Protein AF-A0A7S0LCL4-F1 (afdb_monomer_lite)

Sequence (142 aa):
QFFGRLFDAHLCVTHAMQAWLDAEWGVGARVLYDRPPAFFRRMSLDDQHALLSRLCPLFLDAHGEPIWTGAAGSLWSSSSTPWTQVDDSRAVTRRADAPALVVSSTSWTADEDFGQLLQALMLVDAKLAQGNGAHIDCGSGG

Radius of gyration: 22.67 Å; chains: 1; bounding box: 57×35×59 Å

InterPro domains:
  IPR026051 Chitobiosyldiphosphodolichol beta-mannosyltransferase ALG1-like [PTHR13036] (2-131)

Organism: NCBI:txid221442

Foldseek 3Di:
DDDQPPDPAAEDADPVVQVCCCVPPVHRYDYDHPDPPPPPDDDDLVRVLVVQLVCQCVCADPVRGRPFADDPVGPHDNQAGLFWHADPVRDIDGDPRRDDDDDDPDPPDPPDDCVVVVVVVVVVVVVCVVDPDPPPCPDPDD

Secondary structure (DSSP, 8-state):
--SGGG-S-EEES-HHHHHHHHHHH---EEE------TT--PPPHHHHHHHHHHHGGG-B-TTS-BTTS--TT-S--TTB-SSEEE-TT--EEE-TTPPP---------TT--HHHHHHHHHHHHHHHHHSTT---------

pLDDT: mean 76.34, std 15.48, range [30.94, 93.31]

Structure (mmCIF, N/CA/C/O backbone):
data_AF-A0A7S0LCL4-F1
#
_entry.id   AF-A0A7S0LCL4-F1
#
loop_
_atom_site.group_PDB
_atom_site.id
_atom_site.type_symbol
_atom_site.label_atom_id
_atom_site.label_alt_id
_atom_site.label_comp_id
_atom_site.label_asym_id
_atom_site.label_entity_id
_atom_site.label_seq_id
_atom_site.pdbx_PDB_ins_code
_atom_site.Cartn_x
_atom_site.Cartn_y
_atom_site.Cartn_z
_atom_site.occupancy
_atom_site.B_iso_or_equiv
_atom_site.auth_seq_id
_atom_site.auth_comp_id
_atom_site.auth_asym_id
_atom_site.auth_atom_id
_atom_site.pdbx_PDB_model_num
ATOM 1 N N . GLN A 1 1 ? -25.519 10.560 33.968 1.00 43.62 1 GLN A N 1
ATOM 2 C CA . GLN A 1 1 ? -25.246 9.504 32.971 1.00 43.62 1 GLN A CA 1
ATOM 3 C C . GLN A 1 1 ? -26.504 9.285 32.139 1.00 43.62 1 GLN A C 1
ATOM 5 O O . GLN A 1 1 ? -27.357 8.517 32.545 1.00 43.62 1 GLN A O 1
ATOM 10 N N . PHE A 1 2 ? -26.694 10.014 31.045 1.00 48.19 2 PHE A N 1
ATOM 11 C CA . PHE A 1 2 ? -27.872 9.865 30.181 1.00 48.19 2 PHE A CA 1
ATOM 12 C C . PHE A 1 2 ? -27.483 10.413 28.820 1.00 48.19 2 PHE A C 1
ATOM 14 O O . PHE A 1 2 ? -27.317 11.614 28.752 1.00 48.19 2 PHE A O 1
ATOM 21 N N . PHE A 1 3 ? -27.258 9.566 27.813 1.00 54.47 3 PHE A N 1
ATOM 22 C CA . PHE A 1 3 ? -27.364 9.923 26.382 1.00 54.47 3 PHE A CA 1
ATOM 23 C C . PHE A 1 3 ? -27.179 8.694 25.468 1.00 54.47 3 PHE A C 1
ATOM 25 O O . PHE A 1 3 ? -27.709 8.687 24.366 1.00 54.47 3 PHE A O 1
ATOM 32 N N . GLY A 1 4 ? -26.519 7.620 25.927 1.00 52.88 4 GLY A N 1
ATOM 33 C CA . GLY A 1 4 ? -26.315 6.410 25.112 1.00 52.88 4 GLY A CA 1
ATOM 34 C C . GLY A 1 4 ? -27.566 5.539 24.935 1.00 52.88 4 GLY A C 1
ATOM 35 O O . GLY A 1 4 ? -27.900 5.167 23.821 1.00 52.88 4 GLY A O 1
ATOM 36 N N . ARG A 1 5 ? -28.312 5.261 26.013 1.00 52.38 5 ARG A N 1
ATOM 37 C CA . ARG A 1 5 ? -29.395 4.249 26.049 1.00 52.38 5 ARG A CA 1
ATOM 38 C C . ARG A 1 5 ? -30.712 4.637 25.347 1.00 52.38 5 ARG A C 1
ATOM 40 O O . ARG A 1 5 ? -31.728 3.988 25.568 1.00 52.38 5 ARG A O 1
ATOM 47 N N . LEU A 1 6 ? -30.719 5.734 24.592 1.00 56.19 6 LEU A N 1
ATOM 48 C CA . LEU A 1 6 ? -31.901 6.311 23.933 1.00 56.19 6 LEU A CA 1
ATOM 49 C C . LEU A 1 6 ? -31.858 6.185 22.404 1.00 56.19 6 LEU A C 1
ATOM 51 O O . LEU A 1 6 ? -32.774 6.656 21.741 1.00 56.19 6 LEU A O 1
ATOM 55 N N . PHE A 1 7 ? -30.808 5.585 21.842 1.00 59.59 7 PHE A N 1
ATOM 56 C CA . PHE A 1 7 ? -30.724 5.339 20.406 1.00 59.59 7 PHE A CA 1
ATOM 57 C C . PHE A 1 7 ? -31.330 3.975 20.057 1.00 59.59 7 PHE A C 1
ATOM 59 O O . PHE A 1 7 ? -30.986 2.960 20.655 1.00 59.59 7 PHE A O 1
ATOM 66 N N . ASP A 1 8 ? -32.207 3.948 19.052 1.00 61.88 8 ASP A N 1
ATOM 67 C CA . ASP A 1 8 ? -32.932 2.745 18.618 1.00 61.88 8 ASP A CA 1
ATOM 68 C C . ASP A 1 8 ? -32.052 1.702 17.899 1.00 61.88 8 ASP A C 1
ATOM 70 O O . ASP A 1 8 ? -32.464 0.558 17.703 1.00 61.88 8 ASP A O 1
ATOM 74 N N . ALA A 1 9 ? -30.833 2.072 17.493 1.00 70.12 9 ALA A N 1
ATOM 75 C CA . ALA A 1 9 ? -29.889 1.167 16.848 1.00 70.12 9 ALA A CA 1
ATOM 76 C C . ALA A 1 9 ? -28.436 1.556 17.152 1.00 70.12 9 ALA A C 1
ATOM 78 O O . ALA A 1 9 ? -27.971 2.630 16.769 1.00 70.12 9 ALA A O 1
ATOM 79 N N . HIS A 1 10 ? -27.698 0.646 17.786 1.00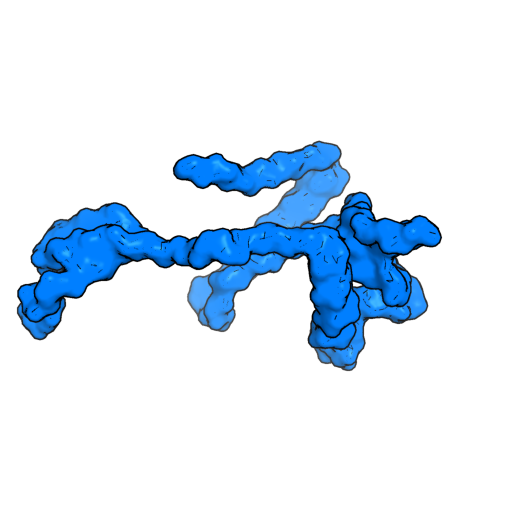 78.75 10 HIS A N 1
ATOM 80 C CA . HIS A 1 10 ? -26.262 0.770 18.015 1.00 78.75 10 HIS A CA 1
ATOM 81 C C . HIS A 1 10 ? -25.509 -0.169 17.069 1.00 78.75 10 HIS A C 1
ATOM 83 O O . HIS A 1 10 ? -25.843 -1.350 16.970 1.00 78.75 10 HIS A O 1
ATOM 89 N N . LEU A 1 11 ? -24.497 0.343 16.368 1.00 85.56 11 LEU A N 1
ATOM 90 C CA . LEU A 1 11 ? -23.607 -0.447 15.515 1.00 85.56 11 LEU A CA 1
ATOM 91 C C . LEU A 1 11 ? -22.200 -0.464 16.119 1.00 85.56 11 LEU A C 1
ATOM 93 O O . LEU A 1 11 ? -21.763 0.532 16.693 1.00 85.56 11 LEU A O 1
ATOM 97 N N . CYS A 1 12 ? -21.487 -1.578 15.988 1.00 84.50 12 CYS A N 1
ATOM 98 C CA . CYS A 1 12 ? -20.094 -1.699 16.422 1.00 84.50 12 CYS A CA 1
ATOM 99 C C . CYS A 1 12 ? -19.270 -2.511 15.418 1.00 84.50 12 CYS A C 1
ATOM 101 O O . CYS A 1 12 ? -19.809 -3.318 14.668 1.00 84.50 12 CYS A O 1
ATOM 103 N N . VAL A 1 13 ? -17.952 -2.314 15.403 1.00 86.00 13 VAL A N 1
ATOM 104 C CA . VAL A 1 13 ? -17.076 -2.888 14.362 1.00 86.00 13 VAL A CA 1
ATOM 105 C C . VAL A 1 13 ? -16.582 -4.303 14.673 1.00 86.00 13 VAL A C 1
ATOM 107 O O . VAL A 1 13 ? -16.123 -5.005 13.776 1.00 86.00 13 VAL A O 1
ATOM 110 N N . THR A 1 14 ? -16.685 -4.755 15.928 1.00 85.25 14 THR A N 1
ATOM 111 C CA . THR A 1 14 ? -16.255 -6.097 16.354 1.00 85.25 14 THR A CA 1
ATOM 112 C C . THR A 1 14 ? -17.177 -6.693 17.419 1.00 85.25 14 THR A C 1
ATOM 114 O O . THR A 1 14 ? -17.857 -5.970 18.148 1.00 85.25 14 THR A O 1
ATOM 117 N N . HIS A 1 15 ? -17.158 -8.024 17.553 1.00 88.75 15 HIS A N 1
ATOM 118 C CA . HIS A 1 15 ? -17.849 -8.734 18.639 1.00 88.75 15 HIS A CA 1
ATOM 119 C C . HIS A 1 15 ? -17.252 -8.435 20.018 1.00 88.75 15 HIS A C 1
ATOM 121 O O . HIS A 1 15 ? -17.987 -8.359 20.997 1.00 88.75 15 HIS A O 1
ATOM 127 N N . ALA A 1 16 ? -15.936 -8.216 20.104 1.00 89.56 16 ALA A N 1
ATOM 128 C CA . ALA A 1 16 ? -15.296 -7.812 21.356 1.00 89.56 16 ALA A CA 1
ATOM 129 C C . ALA A 1 16 ? -15.831 -6.452 21.834 1.00 89.56 16 ALA A C 1
ATOM 131 O O . ALA A 1 16 ? -16.195 -6.302 22.998 1.00 89.56 16 ALA A O 1
ATOM 132 N N . MET A 1 17 ? -15.962 -5.490 20.914 1.00 87.25 17 MET A N 1
ATOM 133 C CA . MET A 1 17 ? -16.561 -4.189 21.208 1.00 87.25 17 MET A CA 1
ATOM 134 C C . MET A 1 17 ? -18.044 -4.323 21.579 1.00 87.25 17 MET A C 1
ATOM 136 O O . MET A 1 17 ? -18.481 -3.680 22.524 1.00 87.25 17 MET A O 1
ATOM 140 N N . GLN A 1 18 ? -18.804 -5.187 20.896 1.00 91.06 18 GLN A N 1
ATOM 141 C CA . GLN A 1 18 ? -20.203 -5.479 21.233 1.00 91.06 18 GLN A CA 1
ATOM 142 C C . GLN A 1 18 ? -20.362 -5.951 22.686 1.00 91.06 18 GLN A C 1
ATOM 144 O O . GLN A 1 18 ? -21.171 -5.398 23.424 1.00 91.06 18 GLN A O 1
ATOM 149 N N . ALA A 1 19 ? -19.577 -6.955 23.090 1.00 90.56 19 ALA A N 1
ATOM 150 C CA . ALA A 1 19 ? -19.633 -7.524 24.434 1.00 90.56 19 ALA A CA 1
ATOM 151 C C . ALA A 1 19 ? -19.245 -6.497 25.507 1.00 90.56 19 ALA A C 1
ATOM 153 O O . ALA A 1 19 ? -19.856 -6.447 26.570 1.00 90.56 19 ALA A O 1
ATOM 154 N N . TRP A 1 20 ? -18.253 -5.653 25.214 1.00 91.50 20 TRP A N 1
ATOM 155 C CA . TRP A 1 20 ? -17.819 -4.604 26.129 1.00 91.50 20 TRP A CA 1
ATOM 156 C C . TRP A 1 20 ? -18.862 -3.486 26.293 1.00 91.50 20 TRP A C 1
ATOM 158 O O . TRP A 1 20 ? -19.136 -3.072 27.416 1.00 91.50 20 TRP A O 1
ATOM 168 N N . LEU A 1 21 ? -19.495 -3.039 25.200 1.00 88.94 21 LEU A N 1
ATOM 169 C CA . LEU A 1 21 ? -20.568 -2.033 25.228 1.00 88.94 21 LEU A CA 1
ATOM 170 C C . LEU A 1 21 ? -21.788 -2.499 26.040 1.00 88.94 21 LEU A C 1
ATOM 172 O O . LEU A 1 21 ? -22.407 -1.699 26.746 1.00 88.94 21 LEU A O 1
ATOM 176 N N . ASP A 1 22 ? -22.125 -3.784 25.946 1.00 88.81 22 ASP A N 1
ATOM 177 C CA . ASP A 1 22 ? -23.211 -4.385 26.717 1.00 88.81 22 ASP A CA 1
ATOM 178 C C . ASP A 1 22 ? -22.849 -4.487 28.207 1.00 88.81 22 ASP A C 1
ATOM 180 O O . ASP A 1 22 ? -23.591 -4.001 29.059 1.00 88.81 22 ASP A O 1
ATOM 184 N N . ALA A 1 23 ? -21.665 -5.022 28.524 1.00 89.62 23 ALA A N 1
ATOM 185 C CA . ALA A 1 23 ? -21.217 -5.211 29.903 1.00 89.62 23 ALA A CA 1
ATOM 186 C C . ALA A 1 23 ? -21.011 -3.892 30.669 1.00 89.62 23 ALA A C 1
ATOM 188 O O . ALA A 1 23 ? -21.409 -3.791 31.828 1.00 89.62 23 ALA A O 1
ATOM 189 N N . GLU A 1 24 ? -20.399 -2.888 30.035 1.00 90.56 24 GLU A N 1
ATOM 190 C CA . GLU A 1 24 ? -20.001 -1.649 30.715 1.00 90.56 24 GLU A CA 1
ATOM 191 C C . GLU A 1 24 ? -21.126 -0.606 30.727 1.00 90.56 24 GLU A C 1
ATOM 193 O O . GLU A 1 24 ? -21.281 0.149 31.690 1.00 90.56 24 GLU A O 1
ATOM 198 N N . TRP A 1 25 ? -21.933 -0.551 29.661 1.00 84.88 25 TRP A N 1
ATOM 199 C CA . TRP A 1 25 ? -22.898 0.534 29.452 1.00 84.88 25 TRP A CA 1
ATOM 200 C C . TRP A 1 25 ? -24.336 0.070 29.197 1.00 84.88 25 TRP A C 1
ATOM 202 O O . TRP A 1 25 ? -25.224 0.918 29.065 1.00 84.88 25 TRP A O 1
ATOM 212 N N . GLY A 1 26 ? -24.600 -1.242 29.154 1.00 84.69 26 GLY A N 1
ATOM 213 C CA . GLY A 1 26 ? -25.926 -1.793 28.856 1.00 84.69 26 GLY A CA 1
ATOM 214 C C . GLY A 1 26 ? -26.416 -1.421 27.455 1.00 84.69 26 GLY A C 1
ATOM 215 O O . GLY A 1 26 ? -27.608 -1.169 27.260 1.00 84.69 26 GLY A O 1
ATOM 216 N N . VAL A 1 27 ? -25.486 -1.282 26.504 1.00 85.88 27 VAL A N 1
ATOM 217 C CA . VAL A 1 27 ? -25.757 -0.860 25.127 1.00 85.88 27 VAL A CA 1
ATOM 218 C C . VAL A 1 27 ? -25.826 -2.084 24.213 1.00 85.88 27 VAL A C 1
ATOM 220 O O . VAL A 1 27 ? -24.809 -2.680 23.864 1.00 85.88 27 VAL A O 1
ATOM 223 N N . GLY A 1 28 ? -27.038 -2.416 23.758 1.00 84.44 28 GLY A N 1
ATOM 224 C CA . GLY A 1 28 ? -27.287 -3.498 22.801 1.00 84.44 28 GLY A CA 1
ATOM 225 C C . GLY A 1 28 ? -26.882 -3.129 21.371 1.00 84.44 28 GLY A C 1
ATOM 226 O O . GLY A 1 28 ? -27.722 -2.718 20.571 1.00 84.44 28 GLY A O 1
ATOM 227 N N . ALA A 1 29 ? -25.596 -3.271 21.041 1.00 87.25 29 ALA A N 1
ATOM 228 C CA . ALA A 1 29 ? -25.064 -3.020 19.700 1.00 87.25 29 ALA A CA 1
ATOM 229 C C . ALA A 1 29 ? -25.129 -4.243 18.776 1.00 87.25 29 ALA A C 1
ATOM 231 O O . ALA A 1 29 ? -25.108 -5.385 19.229 1.00 87.25 29 ALA A O 1
ATOM 232 N N . ARG A 1 30 ? -25.179 -4.015 17.459 1.00 88.25 30 ARG A N 1
ATOM 233 C CA . ARG A 1 30 ? -25.067 -5.042 16.415 1.00 88.25 30 ARG A CA 1
ATOM 234 C C . ARG A 1 30 ? -23.775 -4.855 15.628 1.00 88.25 30 ARG A C 1
ATOM 236 O O . ARG A 1 30 ? -23.457 -3.747 15.204 1.00 88.25 30 ARG A O 1
ATOM 243 N N . VAL A 1 31 ? -23.043 -5.948 15.417 1.00 88.25 31 VAL A N 1
ATOM 244 C CA . VAL A 1 31 ? -21.782 -5.897 14.674 1.00 88.25 31 VAL A CA 1
ATOM 245 C C . VAL A 1 31 ? -22.046 -5.613 13.197 1.00 88.25 31 VAL A C 1
ATOM 247 O O . VAL A 1 31 ? -22.773 -6.355 12.536 1.00 88.25 31 VAL A O 1
ATOM 250 N N . LEU A 1 32 ? -21.429 -4.551 12.687 1.00 85.25 32 LEU A N 1
ATOM 251 C CA . LEU A 1 32 ? -21.331 -4.227 11.273 1.00 85.25 32 LEU A CA 1
ATOM 252 C C . LEU A 1 32 ? -19.854 -3.993 10.959 1.00 85.25 32 LEU A C 1
ATOM 254 O O . LEU A 1 32 ? -19.271 -2.988 11.359 1.00 85.25 32 LEU A O 1
ATOM 258 N N . TYR A 1 33 ? -19.250 -4.949 10.262 1.00 80.69 33 TYR A N 1
ATOM 259 C CA . TYR A 1 33 ? -17.867 -4.834 9.825 1.00 80.69 33 TYR A CA 1
ATOM 260 C C . TYR A 1 33 ? -17.745 -3.783 8.727 1.00 80.69 33 TYR A C 1
ATOM 262 O O . TYR A 1 33 ? -18.503 -3.819 7.755 1.00 80.69 33 TYR A O 1
ATOM 270 N N . ASP A 1 34 ? -16.744 -2.916 8.845 1.00 77.94 34 ASP A N 1
ATOM 271 C CA . ASP A 1 34 ? -16.292 -2.102 7.724 1.00 77.94 34 ASP A CA 1
ATOM 272 C C . ASP A 1 34 ? -15.582 -3.030 6.728 1.00 77.94 34 ASP A C 1
ATOM 274 O O . ASP A 1 34 ? -14.465 -3.496 6.967 1.00 77.94 34 ASP A O 1
ATOM 278 N N . ARG A 1 35 ? -16.294 -3.431 5.670 1.00 73.81 35 ARG A N 1
ATOM 279 C CA . ARG A 1 35 ? -15.758 -4.303 4.621 1.00 73.81 35 ARG A CA 1
ATOM 280 C C . ARG A 1 35 ? -15.613 -3.495 3.342 1.00 73.81 35 ARG A C 1
ATOM 282 O O . ARG A 1 35 ? -16.588 -2.863 2.927 1.00 73.81 35 ARG A O 1
ATOM 289 N N . PRO A 1 36 ? -14.451 -3.562 2.670 1.00 76.94 36 PRO A N 1
ATOM 290 C CA . PRO A 1 36 ? -14.300 -2.911 1.385 1.00 76.94 36 PRO A CA 1
ATOM 291 C C . PRO A 1 36 ? -15.346 -3.470 0.404 1.00 76.94 36 PRO A C 1
ATOM 293 O O . PRO A 1 36 ? -15.600 -4.681 0.393 1.00 76.94 36 PRO A O 1
ATOM 296 N N . PRO A 1 37 ? -15.969 -2.614 -0.422 1.00 81.44 37 PRO A N 1
ATOM 297 C CA . PRO A 1 37 ? -16.877 -3.050 -1.472 1.00 81.44 37 PRO A CA 1
ATOM 298 C C . PRO A 1 37 ? -16.272 -4.140 -2.363 1.00 81.44 37 PRO A C 1
ATOM 300 O O . PRO A 1 37 ? -15.080 -4.116 -2.658 1.00 81.44 37 PRO A O 1
ATOM 303 N N . ALA A 1 38 ? -17.105 -5.041 -2.888 1.00 80.31 38 ALA A N 1
ATOM 304 C CA . ALA A 1 38 ? -16.652 -6.181 -3.696 1.00 80.31 38 ALA A CA 1
ATOM 305 C C . ALA A 1 38 ? -15.885 -5.802 -4.983 1.00 80.31 38 ALA A C 1
ATOM 307 O O . ALA A 1 38 ? -15.217 -6.646 -5.576 1.00 80.31 38 ALA A O 1
ATOM 308 N N . PHE A 1 39 ? -15.967 -4.545 -5.431 1.00 83.88 39 PHE A N 1
ATOM 309 C CA . PHE A 1 39 ? -15.194 -4.056 -6.574 1.00 83.88 39 PHE A CA 1
ATOM 310 C C . PHE A 1 39 ? -13.721 -3.772 -6.238 1.00 83.88 39 PHE A C 1
ATOM 312 O O . PHE A 1 39 ? -12.919 -3.616 -7.161 1.00 83.88 39 PHE A O 1
ATOM 319 N N . PHE A 1 40 ? -13.345 -3.697 -4.953 1.00 83.94 40 PHE A N 1
ATOM 320 C CA . PHE A 1 40 ? -11.943 -3.640 -4.553 1.00 83.94 40 PHE A CA 1
ATOM 321 C C . PHE A 1 40 ? -11.280 -4.964 -4.918 1.00 83.94 40 PHE A C 1
ATOM 323 O O . PHE A 1 40 ? -11.467 -5.994 -4.276 1.00 83.94 40 PHE A O 1
ATOM 330 N N . ARG A 1 41 ? -10.496 -4.922 -5.990 1.00 84.38 41 ARG A N 1
ATOM 331 C CA . ARG A 1 41 ? -9.748 -6.059 -6.513 1.00 84.38 41 ARG A CA 1
ATOM 332 C C . ARG A 1 41 ? -8.286 -5.686 -6.655 1.00 84.38 41 ARG A C 1
ATOM 334 O O . ARG A 1 41 ? -7.947 -4.514 -6.823 1.00 84.38 41 ARG A O 1
ATOM 341 N N . ARG A 1 42 ? -7.418 -6.697 -6.641 1.00 86.62 42 ARG A N 1
ATOM 342 C CA . ARG A 1 42 ? -6.016 -6.500 -7.013 1.00 86.62 42 ARG A CA 1
ATOM 343 C C . ARG A 1 42 ? -5.952 -5.940 -8.435 1.00 86.62 42 ARG A C 1
ATOM 345 O O . ARG A 1 42 ? -6.627 -6.434 -9.337 1.00 86.62 42 ARG A O 1
ATOM 352 N N . MET A 1 43 ? -5.158 -4.893 -8.600 1.00 89.62 43 MET A N 1
ATOM 353 C CA . MET A 1 43 ? -4.912 -4.240 -9.881 1.00 89.62 43 MET A CA 1
ATOM 354 C C . MET A 1 43 ? -4.114 -5.177 -10.806 1.00 89.62 43 MET A C 1
ATOM 356 O O . MET A 1 43 ? -3.313 -5.974 -10.309 1.00 89.62 43 MET A O 1
ATOM 360 N N . SER A 1 44 ? -4.320 -5.112 -12.126 1.00 92.81 44 SER A N 1
ATOM 361 C CA . SER A 1 44 ? -3.491 -5.873 -13.078 1.00 92.81 44 SER A CA 1
ATOM 362 C C . SER A 1 44 ? -2.038 -5.377 -13.043 1.00 92.81 44 SER A C 1
ATOM 364 O O . SER A 1 44 ? -1.772 -4.288 -12.533 1.00 92.81 44 SER A O 1
ATOM 366 N N . LEU A 1 45 ? -1.078 -6.168 -13.532 1.00 92.50 45 LEU A N 1
ATOM 367 C CA . LEU A 1 45 ? 0.319 -5.714 -13.571 1.00 92.50 45 LEU A CA 1
ATOM 368 C C . LEU A 1 45 ? 0.493 -4.506 -14.495 1.00 92.50 45 LEU A C 1
ATOM 370 O O . LEU A 1 45 ? 1.196 -3.570 -14.123 1.00 92.50 45 LEU A O 1
ATOM 374 N N . ASP A 1 46 ? -0.197 -4.490 -15.634 1.00 93.19 46 ASP A N 1
ATOM 375 C CA . ASP A 1 46 ? -0.173 -3.372 -16.577 1.00 93.19 46 ASP A CA 1
ATOM 376 C C . ASP A 1 46 ? -0.744 -2.092 -15.958 1.00 93.19 46 ASP A C 1
ATOM 378 O O . ASP A 1 46 ? -0.120 -1.034 -16.032 1.00 93.19 46 ASP A O 1
ATOM 382 N N . ASP A 1 47 ? -1.886 -2.194 -15.271 1.00 93.31 47 ASP A N 1
ATOM 383 C CA . ASP A 1 47 ? -2.491 -1.055 -14.574 1.00 93.31 47 ASP A CA 1
ATOM 384 C C . ASP A 1 47 ? -1.593 -0.562 -13.426 1.00 93.31 47 ASP A C 1
ATOM 386 O O . ASP A 1 47 ? -1.445 0.646 -13.237 1.00 93.31 47 ASP A O 1
ATOM 390 N N . GLN A 1 48 ? -0.957 -1.478 -12.677 1.00 92.19 48 GLN A N 1
ATOM 391 C CA . GLN A 1 48 ? 0.007 -1.127 -11.625 1.00 92.19 48 GLN A CA 1
ATOM 392 C C . GLN A 1 48 ? 1.189 -0.366 -12.213 1.00 92.19 48 GLN A C 1
ATOM 394 O O . GLN A 1 48 ? 1.569 0.675 -11.678 1.00 92.19 48 GLN A O 1
ATOM 399 N N . HIS A 1 49 ? 1.752 -0.864 -13.313 1.00 91.06 49 HIS A N 1
ATOM 400 C CA . HIS A 1 49 ? 2.858 -0.216 -13.999 1.00 91.06 49 HIS A CA 1
ATOM 401 C C . HIS A 1 49 ? 2.452 1.170 -14.503 1.00 91.06 49 HIS A C 1
ATOM 403 O O . HIS A 1 49 ? 3.118 2.148 -14.183 1.00 91.06 49 HIS A O 1
ATOM 409 N N . ALA A 1 50 ? 1.323 1.291 -15.205 1.00 92.12 50 ALA A N 1
ATOM 410 C CA . ALA A 1 50 ? 0.834 2.568 -15.720 1.00 92.12 50 ALA A CA 1
ATOM 411 C C . ALA A 1 50 ? 0.559 3.592 -14.604 1.00 92.12 50 ALA A C 1
ATOM 413 O O . ALA A 1 50 ? 0.896 4.771 -14.742 1.00 92.12 50 ALA A O 1
ATOM 414 N N . LEU A 1 51 ? -0.035 3.156 -13.489 1.00 91.62 51 LEU A N 1
ATOM 415 C CA . LEU A 1 51 ? -0.277 4.003 -12.324 1.00 91.62 51 LEU A CA 1
ATOM 416 C C . LEU A 1 51 ? 1.039 4.459 -11.686 1.00 91.62 51 LEU A C 1
ATOM 418 O O . LEU A 1 51 ? 1.237 5.653 -11.471 1.00 91.62 51 LEU A O 1
ATOM 422 N N . LEU A 1 52 ? 1.943 3.524 -11.395 1.00 87.81 52 LEU A N 1
ATOM 423 C CA . LEU A 1 52 ? 3.211 3.820 -10.735 1.00 87.81 52 LEU A CA 1
ATOM 424 C C . LEU A 1 52 ? 4.113 4.686 -11.613 1.00 87.81 52 LEU A C 1
ATOM 426 O O . LEU A 1 52 ? 4.690 5.637 -11.107 1.00 87.81 52 LEU A O 1
ATOM 430 N N . SER A 1 53 ? 4.151 4.465 -12.925 1.00 86.69 53 SER A N 1
ATOM 431 C CA . SER A 1 53 ? 4.883 5.328 -13.860 1.00 86.69 53 SER A CA 1
ATOM 432 C C . SER A 1 53 ? 4.402 6.784 -13.817 1.00 86.69 53 SER A C 1
ATOM 434 O O . SER A 1 53 ? 5.192 7.699 -14.030 1.00 86.69 53 SER A O 1
ATOM 436 N N . ARG A 1 54 ? 3.124 7.025 -13.487 1.00 88.31 54 ARG A N 1
ATOM 437 C CA . ARG A 1 54 ? 2.574 8.378 -13.289 1.00 88.31 54 ARG A CA 1
ATOM 438 C C . ARG A 1 54 ? 2.833 8.938 -11.892 1.00 88.31 54 ARG A C 1
ATOM 440 O O . ARG A 1 54 ? 2.978 10.147 -11.755 1.00 88.31 54 ARG A O 1
ATOM 447 N N . LEU A 1 55 ? 2.836 8.088 -10.865 1.00 87.25 55 LEU A N 1
ATOM 448 C CA . LEU A 1 55 ? 2.983 8.513 -9.472 1.00 87.25 55 LEU A CA 1
ATOM 449 C C . LEU A 1 55 ? 4.442 8.671 -9.042 1.00 87.25 55 LEU A C 1
ATOM 451 O O . LEU A 1 55 ? 4.736 9.585 -8.285 1.00 87.25 55 LEU A O 1
ATOM 455 N N . CYS A 1 56 ? 5.355 7.815 -9.506 1.00 84.00 56 CYS A N 1
ATOM 456 C CA . CYS A 1 56 ? 6.762 7.816 -9.097 1.00 84.00 56 CYS A CA 1
ATOM 457 C C . CYS A 1 56 ? 7.443 9.193 -9.217 1.00 84.00 56 CYS A C 1
ATOM 459 O O . CYS A 1 56 ? 8.131 9.564 -8.270 1.00 84.00 56 CYS A O 1
ATOM 461 N N . PRO A 1 57 ? 7.219 9.992 -10.280 1.00 80.12 57 PRO A N 1
ATOM 462 C CA . PRO A 1 57 ? 7.779 11.343 -10.374 1.00 80.12 57 PRO A CA 1
ATOM 463 C C . PRO A 1 57 ? 7.254 12.336 -9.323 1.00 80.12 57 PRO A C 1
ATOM 465 O O . PRO A 1 57 ? 7.850 13.390 -9.143 1.00 80.12 57 PRO A O 1
ATOM 468 N N . LEU A 1 58 ? 6.132 12.038 -8.656 1.00 85.19 58 LEU A N 1
ATOM 469 C CA . LEU A 1 58 ? 5.528 12.896 -7.626 1.00 85.19 58 LEU A CA 1
ATOM 470 C C . LEU A 1 58 ? 6.089 12.634 -6.226 1.00 85.19 58 LEU A C 1
ATOM 472 O O . LEU A 1 58 ? 5.887 13.444 -5.324 1.00 85.19 58 LEU A O 1
ATOM 476 N N . PHE A 1 59 ? 6.755 11.500 -6.023 1.00 82.56 59 PHE A N 1
ATOM 477 C CA . PHE A 1 59 ? 7.390 11.190 -4.753 1.00 82.56 59 PHE A CA 1
ATOM 478 C C . PHE A 1 59 ? 8.767 11.829 -4.740 1.00 82.56 59 PHE A C 1
ATOM 480 O O . PHE A 1 59 ? 9.698 11.288 -5.328 1.00 82.56 59 PHE A O 1
ATOM 487 N N . LEU A 1 60 ? 8.860 12.992 -4.102 1.00 83.12 60 LEU A N 1
ATOM 488 C CA . LEU A 1 60 ? 10.082 13.778 -3.992 1.00 83.12 60 LEU A CA 1
ATOM 489 C C . LEU A 1 60 ? 10.754 13.544 -2.640 1.00 83.12 60 LEU A C 1
ATOM 491 O O . LEU A 1 60 ? 10.081 13.353 -1.625 1.00 83.12 60 LEU A O 1
ATOM 495 N N . ASP A 1 61 ? 12.079 13.559 -2.634 1.00 82.50 61 ASP A N 1
ATOM 496 C CA . ASP A 1 61 ? 12.871 13.567 -1.417 1.00 82.50 61 ASP A CA 1
ATOM 497 C C . ASP A 1 61 ? 12.861 14.958 -0.750 1.00 82.50 61 ASP A C 1
ATOM 499 O O . ASP A 1 61 ? 12.212 15.905 -1.205 1.00 82.50 61 ASP A O 1
ATOM 503 N N . ALA A 1 62 ? 13.598 15.096 0.355 1.00 81.94 62 ALA A N 1
ATOM 504 C CA . ALA A 1 62 ? 13.707 16.360 1.086 1.00 81.94 62 ALA A CA 1
ATOM 505 C C . ALA A 1 62 ? 14.369 17.495 0.277 1.00 81.94 62 ALA A C 1
ATOM 507 O O . ALA A 1 62 ? 14.288 18.657 0.677 1.00 81.94 62 ALA A O 1
ATOM 508 N N . HIS A 1 63 ? 15.026 17.172 -0.838 1.00 82.56 63 HIS A N 1
ATOM 509 C CA . HIS A 1 63 ? 15.671 18.114 -1.746 1.00 82.56 63 HIS A CA 1
ATOM 510 C C . HIS A 1 63 ? 14.793 18.460 -2.956 1.00 82.56 63 HIS A C 1
ATOM 512 O O . HIS A 1 63 ? 15.158 19.342 -3.731 1.00 82.56 63 HIS A O 1
ATOM 518 N N . GLY A 1 64 ? 13.615 17.838 -3.081 1.00 81.81 64 GLY A N 1
ATOM 519 C CA . GLY A 1 64 ? 12.698 18.049 -4.198 1.00 81.81 64 GLY A CA 1
ATOM 520 C C . GLY A 1 64 ? 13.012 17.190 -5.423 1.00 81.81 64 GLY A C 1
ATOM 521 O O . GLY A 1 64 ? 12.423 17.423 -6.476 1.00 81.81 64 GLY A O 1
ATOM 522 N N . GLU A 1 65 ? 13.896 16.200 -5.298 1.00 80.88 65 GLU A N 1
ATOM 523 C CA . GLU A 1 65 ? 14.263 15.289 -6.382 1.00 80.88 65 GLU A CA 1
ATOM 524 C C . GLU A 1 65 ? 13.431 14.005 -6.305 1.00 80.88 65 GLU A C 1
ATOM 526 O O . GLU A 1 65 ? 13.169 13.514 -5.202 1.00 80.88 65 GLU A O 1
ATOM 531 N N . PRO A 1 66 ? 12.980 13.415 -7.426 1.00 76.44 66 PRO A N 1
ATOM 532 C CA . PRO A 1 66 ? 12.111 12.257 -7.326 1.00 76.44 66 PRO A CA 1
ATOM 533 C C . PRO A 1 66 ? 12.860 11.024 -6.808 1.00 76.44 66 PRO A C 1
ATOM 535 O O . PRO A 1 66 ? 13.850 10.579 -7.393 1.00 76.44 66 PRO A O 1
ATOM 538 N N . ILE A 1 67 ? 12.317 10.425 -5.743 1.00 77.25 67 ILE A N 1
ATOM 539 C CA . ILE A 1 67 ? 12.912 9.331 -4.960 1.00 77.25 67 ILE A CA 1
ATOM 540 C C . ILE A 1 67 ? 13.247 8.128 -5.846 1.00 77.25 67 ILE A C 1
ATOM 542 O O . ILE A 1 67 ? 14.214 7.422 -5.581 1.00 77.25 67 ILE A O 1
ATOM 546 N N . TRP A 1 68 ? 12.451 7.885 -6.894 1.00 73.62 68 TRP A N 1
ATOM 547 C CA . TRP A 1 68 ? 12.545 6.684 -7.729 1.00 73.62 68 TRP A CA 1
ATOM 548 C C . TRP A 1 68 ? 12.882 6.942 -9.198 1.00 73.62 68 TRP A C 1
ATOM 550 O O . TRP A 1 68 ? 12.813 6.015 -10.004 1.00 73.62 68 TRP A O 1
ATOM 560 N N . THR A 1 69 ? 13.235 8.172 -9.577 1.00 62.91 69 THR A N 1
ATOM 561 C CA . THR A 1 69 ? 13.632 8.462 -10.962 1.00 62.91 69 THR A CA 1
ATOM 562 C C . THR A 1 69 ? 15.143 8.455 -11.112 1.00 62.91 69 THR A C 1
ATOM 564 O O . THR A 1 69 ? 15.875 8.908 -10.235 1.00 62.91 69 THR A O 1
ATOM 567 N N . GLY A 1 70 ? 15.608 7.903 -12.229 1.00 55.22 70 GLY A N 1
ATOM 568 C CA . GLY A 1 70 ? 17.016 7.678 -12.501 1.00 55.22 70 GLY A CA 1
ATOM 569 C C . GLY A 1 70 ? 17.849 8.954 -12.623 1.00 55.22 70 GLY A C 1
ATOM 570 O O . GLY A 1 70 ? 18.067 9.427 -13.734 1.00 55.22 70 GLY A O 1
ATOM 571 N N . ALA A 1 71 ? 18.384 9.478 -11.518 1.00 50.19 71 ALA A N 1
ATOM 572 C CA . ALA A 1 71 ? 19.628 10.242 -11.580 1.00 50.19 71 ALA A CA 1
ATOM 573 C C . ALA A 1 71 ? 20.758 9.319 -12.079 1.00 50.19 71 ALA A C 1
ATOM 575 O O . ALA A 1 71 ? 20.694 8.101 -11.897 1.00 50.19 71 ALA A O 1
ATOM 576 N N . ALA A 1 72 ? 21.800 9.860 -12.716 1.00 41.91 72 ALA A N 1
ATOM 577 C CA . ALA A 1 72 ? 22.939 9.055 -13.163 1.00 41.91 72 ALA A CA 1
ATOM 578 C C . ALA A 1 72 ? 23.557 8.291 -11.967 1.00 41.91 72 ALA A C 1
ATOM 580 O O . ALA A 1 72 ? 24.120 8.907 -11.067 1.00 41.91 72 ALA A O 1
ATOM 581 N N . GLY A 1 73 ? 23.411 6.959 -11.947 1.00 45.34 73 GLY A N 1
ATOM 582 C CA . GLY A 1 73 ? 23.806 6.086 -10.826 1.00 45.34 73 GLY A CA 1
ATOM 583 C C . GLY A 1 73 ? 22.647 5.494 -10.007 1.00 45.34 73 GLY A C 1
ATOM 584 O O . GLY A 1 73 ? 22.886 4.696 -9.106 1.00 45.34 73 GLY A O 1
ATOM 585 N N . SER A 1 74 ? 21.399 5.841 -10.321 1.00 51.00 74 SER A N 1
ATOM 586 C CA . SER A 1 74 ? 20.206 5.237 -9.721 1.00 51.00 74 SER A CA 1
ATOM 587 C C . SER A 1 74 ? 19.886 3.872 -10.340 1.00 51.00 74 SER A C 1
ATOM 589 O O . SER A 1 74 ? 20.069 3.649 -11.537 1.00 51.00 74 SER A O 1
ATOM 591 N N . LEU A 1 75 ? 19.368 2.960 -9.511 1.00 52.59 75 LEU A N 1
ATOM 592 C CA . LEU A 1 75 ? 18.971 1.591 -9.869 1.00 52.59 75 LEU A CA 1
ATOM 593 C C . LEU A 1 75 ? 17.757 1.526 -10.823 1.00 52.59 75 LEU A C 1
ATOM 595 O O . LEU A 1 75 ? 17.273 0.430 -11.123 1.00 52.59 75 LEU A O 1
ATOM 599 N N . TRP A 1 76 ? 17.203 2.667 -11.251 1.00 61.53 76 TRP A N 1
ATOM 600 C CA . TRP A 1 76 ? 15.901 2.744 -11.916 1.00 61.53 76 TRP A CA 1
ATOM 601 C C . TRP A 1 76 ? 15.995 3.450 -13.271 1.00 61.53 76 TRP A C 1
ATOM 603 O O . TRP A 1 76 ? 16.209 4.657 -13.365 1.00 61.53 76 TRP A O 1
ATOM 613 N N . SER A 1 77 ? 15.832 2.665 -14.340 1.00 58.19 77 SER A N 1
ATOM 614 C CA . SER A 1 77 ? 15.759 3.156 -15.720 1.00 58.19 77 SER A CA 1
ATOM 615 C C . SER A 1 77 ? 14.431 3.872 -15.998 1.00 58.19 77 SER A C 1
ATOM 617 O O . SER A 1 77 ? 13.423 3.610 -15.337 1.00 58.19 77 SER A O 1
ATOM 619 N N . SER A 1 78 ? 14.400 4.726 -17.024 1.00 59.75 78 SER A N 1
ATOM 620 C CA . SER A 1 78 ? 13.222 5.524 -17.401 1.00 59.75 78 SER A CA 1
ATOM 621 C C . SER A 1 78 ? 11.982 4.706 -17.803 1.00 59.75 78 SER A C 1
ATOM 623 O O . SER A 1 78 ? 10.889 5.261 -17.838 1.00 59.75 78 SER A O 1
ATOM 625 N N . SER A 1 79 ? 12.123 3.411 -18.110 1.00 67.31 79 SER A N 1
ATOM 626 C CA . SER A 1 79 ? 11.027 2.504 -18.500 1.00 67.31 79 SER A CA 1
ATOM 627 C C . SER A 1 79 ? 10.606 1.531 -17.390 1.00 67.31 79 SER A C 1
ATOM 629 O O . SER A 1 79 ? 9.865 0.579 -17.637 1.00 67.31 79 SER A O 1
ATOM 631 N N . SER A 1 80 ? 11.074 1.744 -16.159 1.00 79.06 80 SER A N 1
ATOM 632 C CA . SER A 1 80 ? 10.826 0.858 -15.019 1.00 79.06 80 SER A 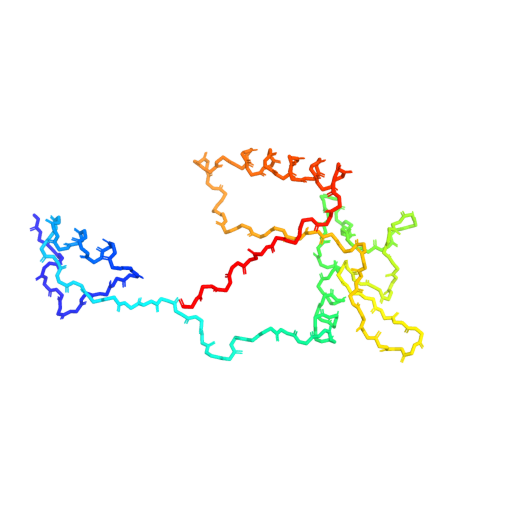CA 1
ATOM 633 C C . SER A 1 80 ? 10.270 1.616 -13.817 1.00 79.06 80 SER A C 1
ATOM 635 O O . SER A 1 80 ? 10.579 2.785 -13.612 1.00 79.06 80 SER A O 1
ATOM 637 N N . THR A 1 81 ? 9.478 0.929 -12.995 1.00 84.31 81 THR A N 1
ATOM 638 C CA . THR A 1 81 ? 9.049 1.402 -11.671 1.00 84.31 81 THR A CA 1
ATOM 639 C C . THR A 1 81 ? 9.750 0.573 -10.586 1.00 84.31 81 THR A C 1
ATOM 641 O O . THR A 1 81 ? 10.391 -0.437 -10.905 1.00 84.31 81 THR A O 1
ATOM 644 N N . PRO A 1 82 ? 9.647 0.929 -9.291 1.00 83.25 82 PRO A N 1
ATOM 645 C CA . PRO A 1 82 ? 10.285 0.146 -8.230 1.00 83.25 82 PRO A CA 1
ATOM 646 C C . PRO A 1 82 ? 9.857 -1.332 -8.205 1.00 83.25 82 PRO A C 1
ATOM 648 O O . PRO A 1 82 ? 10.672 -2.192 -7.895 1.00 83.25 82 PRO A O 1
ATOM 651 N N . TRP A 1 83 ? 8.616 -1.654 -8.596 1.00 87.25 83 TRP A N 1
ATOM 652 C CA . TRP A 1 83 ? 8.069 -3.022 -8.525 1.00 87.25 83 TRP A CA 1
ATOM 653 C C . TRP A 1 83 ? 7.887 -3.721 -9.877 1.00 87.25 83 TRP A C 1
ATOM 655 O O . TRP A 1 83 ? 7.715 -4.943 -9.916 1.00 87.25 83 TRP A O 1
ATOM 665 N N . THR A 1 84 ? 7.906 -2.976 -10.985 1.00 89.69 84 THR A N 1
ATOM 666 C CA . THR A 1 84 ? 7.607 -3.515 -12.321 1.00 89.69 84 THR A CA 1
ATOM 667 C C . THR A 1 84 ? 8.586 -3.004 -13.367 1.00 89.69 84 THR A C 1
ATOM 669 O O . THR A 1 84 ? 9.090 -1.888 -13.266 1.00 89.69 84 THR A O 1
ATOM 672 N N . GLN A 1 85 ? 8.826 -3.812 -14.390 1.00 88.00 85 GLN A N 1
ATOM 673 C CA . GLN A 1 85 ? 9.641 -3.458 -15.546 1.00 88.00 85 GLN A CA 1
ATOM 674 C C . GLN A 1 85 ? 8.940 -3.898 -16.829 1.00 88.00 85 GLN A C 1
ATOM 676 O O . GLN A 1 85 ? 8.082 -4.781 -16.795 1.00 88.00 85 GLN A O 1
ATOM 681 N N . VAL A 1 86 ? 9.322 -3.281 -17.940 1.00 88.50 86 VAL A N 1
ATOM 682 C CA . VAL A 1 86 ? 8.864 -3.652 -19.278 1.00 88.50 86 VAL A CA 1
ATOM 683 C C . VAL A 1 86 ? 10.011 -4.361 -19.985 1.00 88.50 86 VAL A C 1
ATOM 685 O O . VAL A 1 86 ? 11.116 -3.821 -20.033 1.00 88.50 86 VAL A O 1
ATOM 688 N N . ASP A 1 87 ? 9.764 -5.567 -20.490 1.00 84.62 87 ASP A N 1
ATOM 689 C CA . ASP A 1 87 ? 10.750 -6.311 -21.275 1.00 84.62 87 ASP A CA 1
ATOM 690 C C . ASP A 1 87 ? 10.810 -5.841 -22.744 1.00 84.62 87 ASP A C 1
ATOM 692 O O . ASP A 1 87 ? 10.015 -5.010 -23.195 1.00 84.62 87 ASP A O 1
ATOM 696 N N . ASP A 1 88 ? 11.739 -6.402 -23.522 1.00 84.38 88 ASP A N 1
ATOM 697 C CA . ASP A 1 88 ? 11.894 -6.080 -24.949 1.00 84.38 88 ASP A CA 1
ATOM 698 C C . ASP A 1 88 ? 10.641 -6.418 -25.781 1.00 84.38 88 ASP A C 1
ATOM 700 O O . ASP A 1 88 ? 10.403 -5.827 -26.837 1.00 84.38 88 ASP A O 1
ATOM 704 N N . SER A 1 89 ? 9.807 -7.346 -25.297 1.00 85.00 89 SER A N 1
ATOM 705 C CA . SER A 1 89 ? 8.533 -7.733 -25.913 1.00 85.00 89 SER A CA 1
ATOM 706 C C . SER A 1 89 ? 7.366 -6.808 -25.541 1.00 85.00 89 SER A C 1
ATOM 708 O O . SER A 1 89 ? 6.256 -6.983 -26.047 1.00 85.00 89 SER A O 1
ATOM 710 N N . ARG A 1 90 ? 7.627 -5.780 -24.720 1.00 84.19 90 ARG A N 1
ATOM 711 C CA . ARG A 1 90 ? 6.655 -4.857 -24.113 1.00 84.19 90 ARG A CA 1
ATOM 712 C C . ARG A 1 90 ? 5.724 -5.500 -23.084 1.00 84.19 90 ARG A C 1
ATOM 714 O O . ARG A 1 90 ? 4.695 -4.910 -22.756 1.00 84.19 90 ARG A O 1
ATOM 721 N N . ALA A 1 91 ? 6.066 -6.670 -22.559 1.00 90.19 91 ALA A N 1
ATOM 722 C CA . ALA A 1 91 ? 5.324 -7.280 -21.469 1.00 90.19 91 ALA A CA 1
ATOM 723 C C . ALA A 1 91 ? 5.768 -6.690 -20.124 1.00 90.19 91 ALA A C 1
ATOM 725 O O . ALA A 1 91 ? 6.957 -6.487 -19.867 1.00 90.19 91 ALA A O 1
ATOM 726 N N . VAL A 1 92 ? 4.796 -6.418 -19.250 1.00 92.44 92 VAL A N 1
ATOM 727 C CA . VAL A 1 92 ? 5.054 -5.942 -17.890 1.00 92.44 92 VAL A CA 1
ATOM 728 C C . VAL A 1 92 ? 5.322 -7.134 -16.976 1.00 92.44 92 VAL A C 1
ATOM 730 O O . VAL A 1 92 ? 4.452 -7.979 -16.759 1.00 92.44 92 VAL A O 1
ATOM 733 N N . THR A 1 93 ? 6.509 -7.177 -16.373 1.00 91.88 93 THR A N 1
ATOM 734 C CA . THR A 1 93 ? 6.887 -8.210 -15.403 1.00 91.88 93 THR A CA 1
ATOM 735 C C . THR A 1 93 ? 7.216 -7.607 -14.044 1.00 91.88 93 THR A C 1
ATOM 737 O O . THR A 1 93 ? 7.598 -6.440 -13.920 1.00 91.88 93 THR A O 1
ATOM 740 N N . ARG A 1 94 ? 7.092 -8.417 -12.986 1.00 89.25 94 ARG A N 1
ATOM 741 C CA . ARG A 1 94 ? 7.607 -8.034 -11.669 1.00 89.25 94 ARG A CA 1
ATOM 742 C C . ARG A 1 94 ? 9.126 -8.069 -11.657 1.00 89.25 94 ARG A C 1
ATOM 744 O O . ARG A 1 94 ? 9.743 -8.905 -12.313 1.00 89.25 94 ARG A O 1
ATOM 751 N N . ARG A 1 95 ? 9.702 -7.166 -10.876 1.00 85.62 95 ARG A N 1
ATOM 752 C CA . ARG A 1 95 ? 11.138 -7.106 -10.630 1.00 85.62 95 ARG A CA 1
ATOM 753 C C . ARG A 1 95 ? 11.544 -8.080 -9.531 1.00 85.62 95 ARG A C 1
ATOM 755 O O . ARG A 1 95 ? 10.854 -8.188 -8.518 1.00 85.62 95 ARG A O 1
ATOM 762 N N . ALA A 1 96 ? 12.659 -8.775 -9.737 1.00 81.75 96 ALA A N 1
ATOM 763 C CA . ALA A 1 96 ? 13.231 -9.664 -8.726 1.00 81.75 96 ALA A CA 1
ATOM 764 C C . ALA A 1 96 ? 13.905 -8.880 -7.588 1.00 81.75 96 ALA A C 1
ATOM 766 O O . ALA A 1 96 ? 13.947 -9.346 -6.457 1.00 81.75 96 ALA A O 1
ATOM 767 N N . ASP A 1 97 ? 14.385 -7.674 -7.890 1.00 77.25 97 ASP A N 1
ATOM 768 C CA . ASP A 1 97 ? 15.035 -6.732 -6.980 1.00 77.25 97 ASP A CA 1
ATOM 769 C C . ASP A 1 97 ? 14.064 -5.668 -6.432 1.00 77.25 97 ASP A C 1
ATOM 771 O O . ASP A 1 97 ? 14.486 -4.605 -5.980 1.00 77.25 97 ASP A O 1
ATOM 775 N N . ALA A 1 98 ? 12.753 -5.923 -6.501 1.00 81.44 98 ALA A N 1
ATOM 776 C CA . ALA A 1 98 ? 11.750 -4.971 -6.042 1.00 81.44 98 ALA A CA 1
ATOM 777 C C . ALA A 1 98 ? 11.865 -4.732 -4.522 1.00 81.44 98 ALA A C 1
ATOM 779 O O . ALA A 1 98 ? 11.853 -5.701 -3.757 1.00 81.44 98 ALA A O 1
ATOM 780 N N . PRO A 1 99 ? 11.910 -3.470 -4.054 1.00 79.19 99 PRO A N 1
ATOM 781 C CA . PRO A 1 99 ? 11.969 -3.182 -2.628 1.00 79.19 99 PRO A CA 1
ATOM 782 C C . PRO A 1 99 ? 10.650 -3.555 -1.940 1.00 79.19 99 PRO A C 1
ATOM 784 O O . PRO A 1 99 ? 9.574 -3.502 -2.541 1.00 79.19 99 PRO A O 1
ATOM 787 N N . ALA A 1 100 ? 10.699 -3.890 -0.653 1.00 80.81 100 ALA A N 1
ATOM 788 C CA . ALA A 1 100 ? 9.485 -4.039 0.144 1.00 80.81 100 ALA A CA 1
ATOM 789 C C . ALA A 1 100 ? 8.859 -2.660 0.430 1.00 80.81 100 ALA A C 1
ATOM 791 O O . ALA A 1 100 ? 9.567 -1.708 0.752 1.00 80.81 100 ALA A O 1
ATOM 792 N N . LEU A 1 101 ? 7.528 -2.557 0.336 1.00 79.12 101 LEU A N 1
ATOM 793 C CA . LEU A 1 101 ? 6.774 -1.371 0.754 1.00 79.12 101 LEU A CA 1
ATOM 794 C C . LEU A 1 101 ? 6.007 -1.686 2.030 1.00 79.12 101 LEU A C 1
ATOM 796 O O . LEU A 1 101 ? 5.166 -2.585 2.040 1.00 79.12 101 LEU A O 1
ATOM 800 N N . VAL A 1 102 ? 6.256 -0.909 3.079 1.00 79.56 102 VAL A N 1
ATOM 801 C CA . VAL A 1 102 ? 5.474 -0.962 4.312 1.00 79.56 102 VAL A CA 1
ATOM 802 C C . VAL A 1 102 ? 4.655 0.313 4.409 1.00 79.56 102 VAL A C 1
ATOM 804 O O . VAL A 1 102 ? 5.198 1.414 4.392 1.00 79.56 102 VAL A O 1
ATOM 807 N N . VAL A 1 103 ? 3.337 0.150 4.488 1.00 78.00 103 VAL A N 1
ATOM 808 C CA . VAL A 1 103 ? 2.392 1.244 4.705 1.00 78.00 103 VAL A CA 1
ATOM 809 C C . VAL A 1 103 ? 1.811 1.061 6.095 1.00 78.00 103 VAL A C 1
ATOM 811 O O . VAL A 1 103 ? 1.229 0.018 6.383 1.00 78.00 103 VAL A O 1
ATOM 814 N N . SER A 1 104 ? 1.978 2.067 6.946 1.00 75.69 104 SER A N 1
ATOM 815 C CA . SER A 1 104 ? 1.363 2.100 8.269 1.00 75.69 104 SER A CA 1
ATOM 816 C C . SER A 1 104 ? 0.389 3.267 8.329 1.00 75.69 104 SER A C 1
ATOM 818 O O . SER A 1 104 ? 0.732 4.383 7.937 1.00 75.69 104 SER A O 1
ATOM 820 N N . SER A 1 105 ? -0.837 3.007 8.780 1.00 68.38 105 SER A N 1
ATOM 821 C CA . SER A 1 105 ? -1.811 4.053 9.072 1.00 68.38 105 SER A CA 1
ATOM 822 C C . SER A 1 105 ? -1.443 4.668 10.414 1.00 68.38 105 SER A C 1
ATOM 824 O O . SER A 1 105 ? -1.797 4.132 11.462 1.00 68.38 105 SER A O 1
ATOM 826 N N . THR A 1 106 ? -0.688 5.751 10.383 1.00 70.88 106 THR A N 1
ATOM 827 C CA . THR A 1 106 ? -0.263 6.450 11.591 1.00 70.88 106 THR A CA 1
ATOM 828 C C . THR A 1 106 ? -0.731 7.890 11.540 1.00 70.88 106 THR A C 1
ATOM 830 O O . THR A 1 106 ? -0.795 8.506 10.472 1.00 70.88 106 THR A O 1
ATOM 833 N N . SER A 1 107 ? -1.109 8.416 12.698 1.00 67.44 107 SER A N 1
ATOM 834 C CA . SER A 1 107 ? -1.592 9.787 12.834 1.00 67.44 107 SER A CA 1
ATOM 835 C C . SER A 1 107 ? -0.462 10.794 13.075 1.00 67.44 107 SER A C 1
ATOM 837 O O 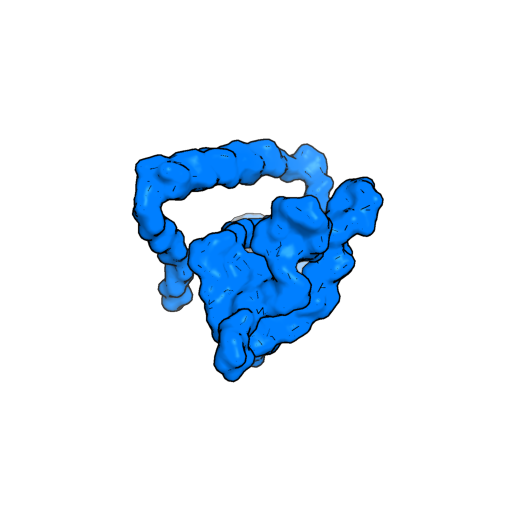. SER A 1 107 ? -0.719 11.998 13.080 1.00 67.44 107 SER A O 1
ATOM 839 N N . TRP A 1 108 ? 0.788 10.315 13.196 1.00 64.00 108 TRP A N 1
ATOM 840 C CA . TRP A 1 108 ? 1.969 11.117 13.538 1.00 64.00 108 TRP A CA 1
ATOM 841 C C . TRP A 1 108 ? 1.764 11.902 14.840 1.00 64.00 108 TRP A C 1
ATOM 843 O O . TRP A 1 108 ? 2.273 13.012 15.011 1.00 64.00 108 TRP A O 1
ATOM 853 N N . THR A 1 109 ? 0.994 11.337 15.769 1.00 69.81 109 THR A N 1
ATOM 854 C CA . THR A 1 109 ? 0.798 11.927 17.090 1.00 69.81 109 THR A CA 1
ATOM 855 C C . THR A 1 109 ? 1.993 11.600 17.984 1.00 69.81 109 THR A C 1
ATOM 857 O O . THR A 1 109 ? 2.685 10.602 17.799 1.00 69.81 109 THR A O 1
ATOM 860 N N . ALA A 1 110 ? 2.284 12.471 18.951 1.00 66.38 110 ALA A N 1
ATOM 861 C CA . ALA A 1 110 ? 3.471 12.340 19.803 1.00 66.38 110 ALA A CA 1
ATOM 862 C C . ALA A 1 110 ? 3.467 11.077 20.694 1.00 66.38 110 ALA A C 1
ATOM 864 O O . ALA A 1 110 ? 4.501 10.728 21.256 1.00 66.38 110 ALA A O 1
ATOM 865 N N . ASP A 1 111 ? 2.317 10.416 20.844 1.00 74.00 111 ASP A N 1
ATOM 866 C CA . ASP A 1 111 ? 2.143 9.143 21.546 1.00 74.00 111 ASP A CA 1
ATOM 867 C C . ASP A 1 111 ? 2.452 7.904 20.679 1.00 74.00 111 ASP A C 1
ATOM 869 O O . ASP A 1 111 ? 2.590 6.807 21.221 1.00 74.00 111 ASP A O 1
ATOM 873 N N . GLU A 1 112 ? 2.628 8.058 19.360 1.00 75.19 112 GLU A N 1
ATOM 874 C CA . GLU A 1 112 ? 3.050 6.986 18.452 1.00 75.19 112 GLU A CA 1
ATOM 875 C C . GLU A 1 112 ? 4.593 6.914 18.380 1.00 75.19 112 GLU A C 1
ATOM 877 O O . GLU A 1 112 ? 5.253 7.766 17.784 1.00 75.19 112 GLU A O 1
ATOM 882 N N . ASP A 1 113 ? 5.203 5.873 18.960 1.00 77.06 113 ASP A N 1
ATOM 883 C CA . ASP A 1 113 ? 6.652 5.626 18.855 1.00 77.06 113 ASP A CA 1
ATOM 884 C C . ASP A 1 113 ? 7.010 4.876 17.558 1.00 77.06 113 ASP A C 1
ATOM 886 O O . ASP A 1 113 ? 7.083 3.644 17.500 1.00 77.06 113 ASP A O 1
ATOM 890 N N . PHE A 1 114 ? 7.284 5.635 16.495 1.00 76.31 114 PHE A N 1
ATOM 891 C CA . PHE A 1 114 ? 7.764 5.096 15.215 1.00 76.31 114 PHE A CA 1
ATOM 892 C C . PHE A 1 114 ? 9.167 4.484 15.287 1.00 76.31 114 PHE A C 1
ATOM 894 O O . PHE A 1 114 ? 9.568 3.764 14.367 1.00 76.31 114 PHE A O 1
ATOM 901 N N . GLY A 1 115 ? 9.920 4.734 16.363 1.00 82.31 115 GLY A N 1
ATOM 902 C CA . GLY A 1 115 ? 11.233 4.139 16.578 1.00 82.31 115 GLY A CA 1
ATOM 903 C C . GLY A 1 115 ? 11.160 2.615 16.631 1.00 82.31 115 GLY A C 1
ATOM 904 O O . GLY A 1 115 ? 12.019 1.943 16.061 1.00 82.31 115 GLY A O 1
ATOM 905 N N . GLN A 1 116 ? 10.096 2.059 17.214 1.00 83.81 116 GLN A N 1
ATOM 906 C CA . GLN A 1 116 ? 9.874 0.610 17.250 1.00 83.81 116 GLN A CA 1
ATOM 907 C C . GLN A 1 116 ? 9.638 0.023 15.856 1.00 83.81 116 GLN A C 1
ATOM 909 O O . GLN A 1 116 ? 10.201 -1.023 15.526 1.00 83.81 116 GLN A O 1
ATOM 914 N N . LEU A 1 117 ? 8.863 0.710 15.010 1.00 83.31 117 LEU A N 1
ATOM 915 C CA . LEU A 1 117 ? 8.656 0.297 13.621 1.00 83.31 117 LEU A CA 1
ATOM 916 C C . LEU A 1 117 ? 9.979 0.317 12.843 1.00 83.31 117 LEU A C 1
ATOM 918 O O . LEU A 1 117 ? 10.292 -0.641 12.137 1.00 83.31 117 LEU A O 1
ATOM 922 N N . LEU A 1 118 ? 10.781 1.372 13.005 1.00 85.31 118 LEU A N 1
ATOM 923 C CA . LEU A 1 118 ? 12.079 1.488 12.340 1.00 85.31 118 LEU A CA 1
ATOM 924 C C . LEU A 1 118 ? 13.061 0.399 12.798 1.00 85.31 118 LEU A C 1
ATOM 926 O O . LEU A 1 118 ? 13.715 -0.230 11.968 1.00 85.31 118 LEU A O 1
ATOM 930 N N . GLN A 1 119 ? 13.126 0.124 14.102 1.00 88.00 119 GLN A N 1
ATOM 931 C CA . GLN A 1 119 ? 13.944 -0.964 14.647 1.00 88.00 119 GLN A CA 1
ATOM 932 C C . GLN A 1 119 ? 13.510 -2.326 14.094 1.00 88.00 119 GLN A C 1
ATOM 934 O O . GLN A 1 119 ? 14.358 -3.122 13.688 1.00 88.00 119 GLN A O 1
ATOM 939 N N . ALA A 1 120 ? 12.202 -2.588 14.024 1.00 87.56 120 ALA A N 1
ATOM 940 C CA . ALA A 1 120 ? 11.678 -3.812 13.432 1.00 87.56 120 ALA A CA 1
ATOM 941 C C . ALA A 1 120 ? 12.075 -3.945 11.953 1.00 87.56 120 ALA A C 1
ATOM 943 O O . ALA A 1 120 ? 12.518 -5.019 11.545 1.00 87.56 120 ALA A O 1
ATOM 944 N N . LEU A 1 121 ? 11.992 -2.864 11.169 1.00 86.06 121 LEU A N 1
ATOM 945 C CA . LEU A 1 121 ? 12.419 -2.853 9.765 1.00 86.06 121 LEU A CA 1
ATOM 946 C C . LEU A 1 121 ? 13.908 -3.188 9.612 1.00 86.06 121 LEU A C 1
ATOM 948 O O . LEU A 1 121 ? 14.248 -4.039 8.794 1.00 86.06 121 LEU A O 1
ATOM 952 N N . MET A 1 122 ? 14.782 -2.601 10.435 1.00 87.62 122 MET A N 1
ATOM 953 C CA . MET A 1 122 ? 16.220 -2.910 10.420 1.00 87.62 122 MET A CA 1
ATOM 954 C C . MET A 1 122 ? 16.500 -4.385 10.747 1.00 87.62 122 MET A C 1
ATOM 956 O O . MET A 1 122 ? 17.359 -5.012 10.129 1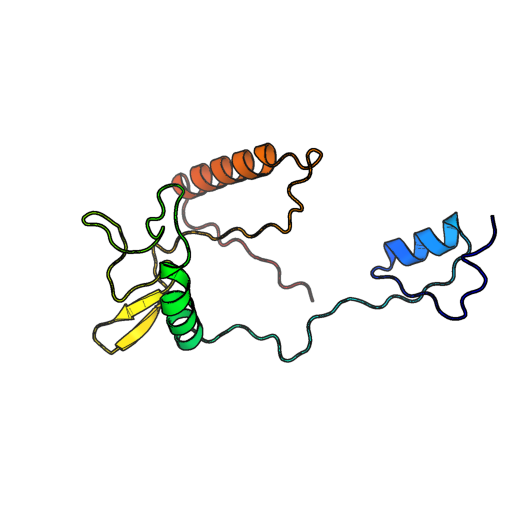.00 87.62 122 MET A O 1
ATOM 960 N N . LEU A 1 123 ? 15.764 -4.962 11.704 1.00 88.62 123 LEU A N 1
ATOM 961 C CA . LEU A 1 123 ? 15.886 -6.380 12.051 1.00 88.62 123 LEU A CA 1
ATOM 962 C C . LEU A 1 123 ? 15.391 -7.296 10.927 1.00 88.62 123 LEU A C 1
ATOM 964 O O . LEU A 1 123 ? 15.983 -8.352 10.700 1.00 88.62 123 LEU A O 1
ATOM 968 N N . VAL A 1 124 ? 14.306 -6.923 10.244 1.00 85.75 124 VAL A N 1
ATOM 969 C CA . VAL A 1 124 ? 13.787 -7.668 9.089 1.00 85.75 124 VAL A CA 1
ATOM 970 C C . VAL A 1 124 ? 14.794 -7.636 7.945 1.00 85.75 124 VAL A C 1
ATOM 972 O O . VAL A 1 124 ? 15.119 -8.695 7.417 1.00 85.75 124 VAL A O 1
ATOM 975 N N . ASP A 1 125 ? 15.337 -6.4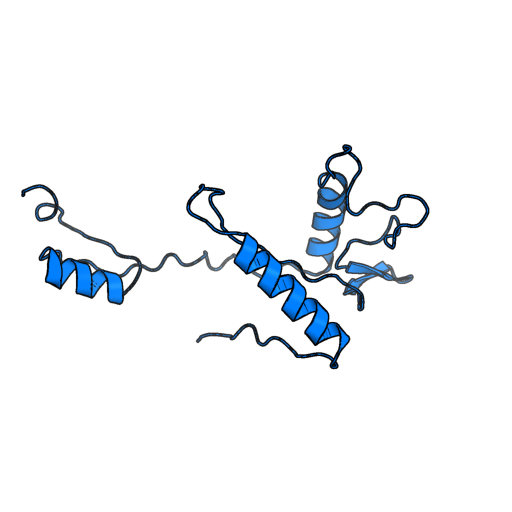65 7.614 1.00 85.31 125 ASP A N 1
ATOM 976 C CA . ASP A 1 125 ? 16.334 -6.307 6.552 1.00 85.31 125 ASP A CA 1
ATOM 977 C C . ASP A 1 125 ? 17.592 -7.151 6.822 1.00 85.31 125 ASP A C 1
ATOM 979 O O . ASP A 1 125 ? 17.995 -7.970 5.994 1.00 85.31 125 ASP A O 1
ATOM 983 N N . ALA A 1 126 ? 18.131 -7.080 8.046 1.00 87.31 126 ALA A N 1
ATOM 984 C CA . ALA A 1 126 ? 19.268 -7.901 8.461 1.00 87.31 126 ALA A CA 1
ATOM 985 C C . ALA A 1 126 ? 18.977 -9.411 8.368 1.00 87.31 126 ALA A C 1
ATOM 987 O O . ALA A 1 126 ? 19.852 -10.185 7.979 1.00 87.31 126 ALA A O 1
ATOM 988 N N . LYS A 1 127 ? 17.754 -9.846 8.699 1.00 86.12 127 LYS A N 1
ATOM 989 C CA . LYS A 1 127 ? 17.340 -11.254 8.575 1.00 86.12 127 LYS A CA 1
ATOM 990 C C . LYS A 1 127 ? 17.195 -11.692 7.120 1.00 86.12 127 LYS A C 1
ATOM 992 O O . LYS A 1 127 ? 17.633 -12.792 6.792 1.00 86.12 127 LYS A O 1
ATOM 997 N N . LEU A 1 128 ? 16.621 -10.851 6.260 1.00 81.75 128 LEU A N 1
ATOM 998 C CA . LEU A 1 128 ? 16.501 -11.126 4.825 1.00 81.75 128 LEU A CA 1
ATOM 999 C C . LEU A 1 128 ? 17.881 -11.234 4.162 1.00 81.75 128 LEU A C 1
ATOM 1001 O O . LEU A 1 128 ? 18.083 -12.107 3.321 1.00 81.75 128 LEU A O 1
ATOM 1005 N N . ALA A 1 129 ? 18.849 -10.419 4.591 1.00 79.69 129 ALA A N 1
ATOM 1006 C CA . ALA A 1 129 ? 20.233 -10.498 4.126 1.00 79.69 129 ALA A CA 1
ATOM 1007 C C . ALA A 1 129 ? 20.972 -11.769 4.604 1.00 79.69 129 ALA A C 1
ATOM 1009 O O . ALA A 1 129 ? 21.891 -12.234 3.932 1.00 79.69 129 ALA A O 1
ATOM 1010 N N . GLN A 1 130 ? 20.587 -12.336 5.755 1.00 78.69 130 GLN A N 1
ATOM 1011 C CA . GLN A 1 130 ? 21.236 -13.507 6.368 1.00 78.69 130 GLN A CA 1
ATOM 1012 C C . GLN A 1 130 ? 20.636 -14.862 5.945 1.00 78.69 130 GLN A C 1
ATOM 1014 O O . GLN A 1 130 ? 21.283 -15.890 6.147 1.00 78.69 130 GLN A O 1
ATOM 1019 N N . GLY A 1 131 ? 19.431 -14.907 5.364 1.00 58.88 131 GLY A N 1
ATOM 1020 C CA . GLY A 1 131 ? 18.770 -16.166 5.007 1.00 58.88 131 GLY A CA 1
ATOM 1021 C C . GLY A 1 131 ? 17.718 -16.034 3.904 1.00 58.88 131 GLY A C 1
ATOM 1022 O O . GLY A 1 131 ? 16.724 -15.333 4.063 1.00 58.88 131 GLY A O 1
ATOM 1023 N N . ASN A 1 132 ? 17.938 -16.769 2.808 1.00 54.19 132 ASN A N 1
ATOM 1024 C CA . ASN A 1 132 ? 17.046 -16.986 1.662 1.00 54.19 132 ASN A CA 1
ATOM 1025 C C . ASN A 1 132 ? 15.536 -16.873 1.975 1.00 54.19 132 ASN A C 1
ATOM 1027 O O . ASN A 1 132 ? 14.974 -17.732 2.652 1.00 54.19 132 ASN A O 1
ATOM 1031 N N . GLY A 1 133 ? 14.871 -15.892 1.354 1.00 50.16 133 GLY A N 1
ATOM 1032 C CA . GLY A 1 133 ? 13.496 -16.011 0.853 1.00 50.16 133 GLY A CA 1
ATOM 1033 C C . GLY A 1 133 ? 12.436 -16.521 1.829 1.00 50.16 133 GLY A C 1
ATOM 1034 O O . GLY A 1 133 ? 11.670 -17.416 1.470 1.00 50.16 133 GLY A O 1
ATOM 1035 N N . ALA A 1 134 ? 12.346 -15.958 3.036 1.00 44.78 134 ALA A N 1
ATOM 1036 C CA . ALA A 1 134 ? 11.177 -16.181 3.879 1.00 44.78 134 ALA A CA 1
ATOM 1037 C C . ALA A 1 134 ? 9.942 -15.587 3.179 1.00 44.78 134 ALA A C 1
ATOM 1039 O O . ALA A 1 134 ? 9.706 -14.382 3.215 1.00 44.78 134 ALA A O 1
ATOM 1040 N N . HIS A 1 135 ? 9.175 -16.443 2.501 1.00 48.69 135 HIS A N 1
ATOM 1041 C CA . HIS A 1 135 ? 7.825 -16.154 2.041 1.00 48.69 135 HIS A CA 1
ATOM 1042 C C . HIS A 1 135 ? 7.000 -15.718 3.259 1.00 48.69 135 HIS A C 1
ATOM 1044 O O . HIS A 1 135 ? 6.570 -16.548 4.061 1.00 48.69 135 HIS A O 1
ATOM 1050 N N . ILE A 1 136 ? 6.823 -14.407 3.422 1.00 48.09 136 ILE A N 1
ATOM 1051 C CA . ILE A 1 136 ? 5.933 -13.841 4.430 1.00 48.09 136 ILE A CA 1
ATOM 1052 C C . ILE A 1 136 ? 4.515 -14.149 3.953 1.00 48.09 136 ILE A C 1
ATOM 1054 O 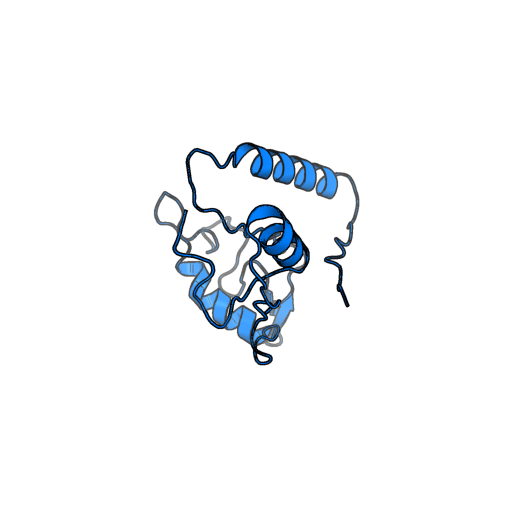O . ILE A 1 136 ? 3.992 -13.504 3.045 1.00 48.09 136 ILE A O 1
ATOM 1058 N N . ASP A 1 137 ? 3.928 -15.200 4.519 1.00 42.22 137 ASP A N 1
ATOM 1059 C CA . ASP A 1 137 ? 2.533 -15.555 4.304 1.00 42.22 137 ASP A CA 1
ATOM 1060 C C . ASP A 1 137 ? 1.659 -14.479 4.961 1.00 42.22 137 ASP A C 1
ATOM 1062 O O . ASP A 1 137 ? 1.425 -14.478 6.171 1.00 42.22 137 ASP A O 1
ATOM 1066 N N . CYS A 1 138 ? 1.228 -13.496 4.168 1.00 40.03 138 CYS A N 1
ATOM 1067 C CA . CYS A 1 138 ? 0.163 -12.583 4.562 1.00 40.03 138 CYS A CA 1
ATOM 1068 C C . CYS A 1 138 ? -1.139 -13.387 4.566 1.00 40.03 138 CYS A C 1
ATOM 1070 O O . CYS A 1 138 ? -1.851 -13.414 3.560 1.00 40.03 138 CYS A O 1
ATOM 1072 N N . GLY A 1 139 ? -1.381 -14.077 5.684 1.00 30.94 139 GLY A N 1
ATOM 1073 C CA . GLY A 1 139 ? -2.442 -15.057 5.861 1.00 30.94 139 GLY A CA 1
ATOM 1074 C C . GLY A 1 139 ? -3.753 -14.659 5.187 1.00 30.94 139 GLY A C 1
ATOM 1075 O O . GLY A 1 139 ? -4.324 -13.598 5.442 1.00 30.94 139 GLY A O 1
ATOM 1076 N N . SER A 1 140 ? -4.241 -15.549 4.328 1.00 38.44 140 SER A N 1
ATOM 1077 C CA . SER A 1 140 ? -5.625 -15.537 3.868 1.00 38.44 140 SER A CA 1
ATOM 1078 C C . SER A 1 140 ? -6.509 -16.019 5.018 1.00 38.44 140 SER A C 1
ATOM 1080 O O . SER A 1 140 ? -6.758 -17.209 5.185 1.00 38.44 140 SER A O 1
ATOM 1082 N N . GLY A 1 141 ? -6.936 -15.082 5.866 1.00 32.78 141 GLY A N 1
ATOM 1083 C CA . GLY A 1 141 ? -8.008 -15.328 6.826 1.00 32.78 141 GLY A CA 1
ATOM 1084 C C . GLY A 1 141 ? -9.317 -15.560 6.072 1.00 32.78 141 GLY A C 1
ATOM 1085 O O . GLY A 1 141 ? -9.769 -14.667 5.351 1.00 32.78 141 GLY A O 1
ATOM 1086 N N . GLY A 1 142 ? -9.858 -16.775 6.195 1.00 32.06 142 GLY A N 1
ATOM 1087 C CA . GLY A 1 142 ? -11.218 -17.132 5.778 1.00 32.06 142 GLY A CA 1
ATOM 1088 C C . GLY A 1 142 ? -12.294 -16.593 6.711 1.00 32.06 142 GLY A C 1
ATOM 1089 O O . GLY A 1 142 ? -11.952 -16.140 7.827 1.00 32.06 142 GLY A O 1
#